Protein AF-A0A1T0CED3-F1 (afdb_monomer)

Foldseek 3Di:
DDDDPPPDDDPPPDDVVPPPPPPQAQFEEEAELCQLPPVVVVCCVPCPRSHDYQAYEHADPVSQVNNCVVPVDRHHHDPVPDDPVNRDDGDYYHHPWDCQCCDPPHPVVNPVDPPPGPPPD

Sequence (121 aa):
MNQIQLNFFNQTDINPSTINHSSYHKLKAIDLFAGVGGIRLGFEQVFKDKIEFVFASELDKFAGQTYHANHGEQPHGDITQIDAKDIPTHDIILAGFPCQAFSVAGLRKGFEDTIKMAQKF

Solvent-accessible surface area (backbone atoms only — not comparable to full-atom values): 7667 Å² total; per-residue (Å²): 140,85,82,81,79,82,86,75,80,77,93,82,80,77,60,81,92,68,66,71,78,71,77,75,76,58,42,30,28,32,32,37,50,32,46,60,35,67,68,57,52,55,48,46,72,73,46,44,90,44,48,42,80,75,46,46,22,22,68,52,67,68,33,26,52,46,20,22,74,75,69,76,45,78,46,40,50,61,65,92,78,54,59,76,85,76,54,70,89,60,81,43,79,46,69,60,63,85,55,56,33,70,32,90,93,40,88,54,47,44,90,77,38,84,66,90,64,79,86,82,118

pLDDT: mean 78.79, std 22.04, range [28.53, 98.25]

Organism: NCBI:txid90241

InterPro domains:
  IPR001525 C-5 cytosine methyltransferase [PF00145] (28-114)
  IPR001525 C-5 cytosine methyltransferase [PS51679] (27-121)
  IPR001525 C-5 cytosine methyltransferase [TIGR00675] (30-114)
  IPR018117 DNA methylase, C-5 cytosine-specific, active site [PS00094] (91-103)
  IPR029063 S-adenosyl-L-methionine-dependent methyltransferase superfamily [G3DSA:3.40.50.150] (17-119)
  IPR029063 S-adenosyl-L-methionine-dependent methyltransferase superfamily [SSF53335] (26-115)
  IPR050750 Cytosine-specific C5-methyltransferase [PTHR46098] (25-114)

Radius of gyration: 20.72 Å; Cα contacts (8 Å, |Δi|>4): 156; chains: 1; bounding box: 52×44×53 Å

Secondary structure (DSSP, 8-state):
----------TTS--GGG-----PPPEEEEEET-TTSHHHHHHHHHHGGGEEEEEEE---HHHHHHHHHHHS---BS-GGGS-GGGSPP-SEEEE----TTT-TTS---GGGS-S---TT-

Nearest PDB structures (foldseek):
  2uyh-assembly1_A  TM=9.610E-01  e=1.692E-09  Haemophilus haemolyticus
  2uz4-assembly1_A  TM=9.617E-01  e=2.219E-09  Haemophilus parahaemolyticus
  2zcj-assembly1_A  TM=9.600E-01  e=3.567E-09  Haemophilus parahaemolyticus
  2i9k-assembly1_A  TM=9.608E-01  e=7.029E-09  Haemophilus haemolyticus
  10mh-assembly1_A  TM=9.319E-01  e=2.910E-09  Haemophilus haemolyticus

Mean predicted aligned error: 12.12 Å

Structure (mmCIF, N/CA/C/O backbone):
data_AF-A0A1T0CED3-F1
#
_entry.id   AF-A0A1T0CED3-F1
#
loop_
_atom_site.group_PDB
_atom_site.id
_atom_site.type_symbol
_atom_site.label_atom_id
_atom_site.label_alt_id
_atom_site.label_comp_id
_atom_site.label_asym_id
_atom_site.label_entity_id
_atom_site.label_seq_id
_atom_site.pdbx_PDB_ins_code
_atom_site.Cartn_x
_atom_site.Cartn_y
_atom_site.Cartn_z
_atom_site.occupancy
_atom_site.B_iso_or_equiv
_atom_site.auth_seq_id
_atom_site.auth_comp_id
_atom_site.auth_asym_id
_atom_site.auth_atom_id
_atom_site.pdbx_PDB_model_num
ATOM 1 N N . MET A 1 1 ? -39.322 27.450 -11.137 1.00 35.56 1 MET A N 1
ATOM 2 C CA . MET A 1 1 ? -38.306 27.522 -10.067 1.00 35.56 1 MET A CA 1
ATOM 3 C C . MET A 1 1 ? -38.916 26.875 -8.837 1.00 35.56 1 MET A C 1
ATOM 5 O O . MET A 1 1 ? -39.693 27.525 -8.159 1.00 35.56 1 MET A O 1
ATOM 9 N N . ASN A 1 2 ? -38.647 25.589 -8.608 1.00 28.53 2 ASN A N 1
ATOM 10 C CA . ASN A 1 2 ? -39.111 24.882 -7.413 1.00 28.53 2 ASN A CA 1
ATOM 11 C C . ASN A 1 2 ? -37.886 24.609 -6.542 1.00 28.53 2 ASN A C 1
ATOM 13 O O . ASN A 1 2 ? -37.036 23.812 -6.929 1.00 28.53 2 ASN A O 1
ATOM 17 N N . GLN A 1 3 ? -37.785 25.282 -5.398 1.00 33.47 3 GLN A N 1
ATOM 18 C CA . GLN A 1 3 ? -36.900 24.848 -4.322 1.00 33.47 3 GLN A CA 1
ATOM 19 C C . GLN A 1 3 ? -37.733 24.005 -3.362 1.00 33.47 3 GLN A C 1
ATOM 21 O O . GLN A 1 3 ? -38.592 24.517 -2.650 1.00 33.47 3 GLN A O 1
ATOM 26 N N . ILE A 1 4 ? -37.504 22.695 -3.388 1.00 37.31 4 ILE A N 1
ATOM 27 C CA . ILE A 1 4 ? -37.976 21.781 -2.353 1.00 37.31 4 ILE A CA 1
ATOM 28 C C . ILE A 1 4 ? -36.986 21.934 -1.194 1.00 37.31 4 ILE A C 1
ATOM 30 O O . ILE A 1 4 ? -35.848 21.479 -1.287 1.00 37.31 4 ILE A O 1
ATOM 34 N N . GLN A 1 5 ? -37.393 22.627 -0.130 1.00 39.03 5 GLN A N 1
ATOM 35 C CA . GLN A 1 5 ? -36.669 22.618 1.140 1.00 39.03 5 GLN A CA 1
ATOM 36 C C . GLN A 1 5 ? -36.839 21.238 1.788 1.00 39.03 5 GLN A C 1
ATOM 38 O O . GLN A 1 5 ? -37.922 20.872 2.244 1.00 39.03 5 GLN A O 1
ATOM 43 N N . LEU A 1 6 ? -35.751 20.470 1.809 1.00 36.75 6 LEU A N 1
ATOM 44 C CA . LEU A 1 6 ? -35.584 19.266 2.618 1.00 36.75 6 LEU A CA 1
ATOM 45 C C . LEU A 1 6 ? -35.495 19.667 4.098 1.00 36.75 6 LEU A C 1
ATOM 47 O O . LEU A 1 6 ?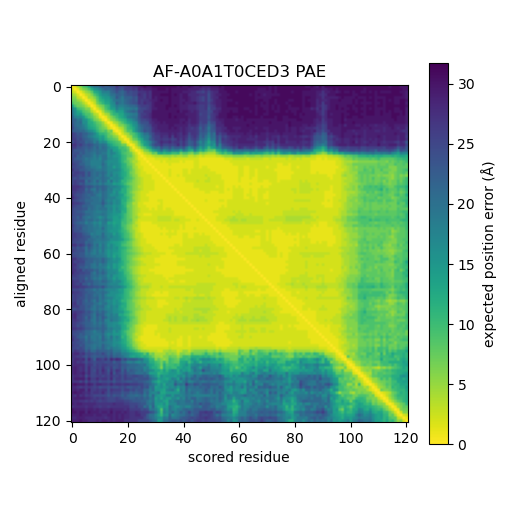 -34.410 19.832 4.644 1.00 36.75 6 LEU A O 1
ATOM 51 N N . ASN A 1 7 ? -36.647 19.815 4.750 1.00 43.81 7 ASN A N 1
ATOM 52 C CA . ASN A 1 7 ? -36.733 19.815 6.208 1.00 43.81 7 ASN A CA 1
ATOM 53 C C . ASN A 1 7 ? -36.681 18.365 6.700 1.00 43.81 7 ASN A C 1
ATOM 55 O O . ASN A 1 7 ? -37.712 17.758 6.982 1.00 43.81 7 ASN A O 1
ATOM 59 N N . PHE A 1 8 ? -35.480 17.803 6.794 1.00 41.25 8 PHE A N 1
ATOM 60 C CA . PHE A 1 8 ? -35.231 16.630 7.625 1.00 41.25 8 PHE A CA 1
ATOM 61 C C . PHE A 1 8 ? -34.216 17.036 8.696 1.00 41.25 8 PHE A C 1
ATOM 63 O O . PHE A 1 8 ? -33.078 17.356 8.373 1.00 41.25 8 PHE A O 1
ATOM 70 N N . PHE A 1 9 ? -34.672 17.001 9.953 1.00 37.78 9 PHE A N 1
ATOM 71 C CA . PHE A 1 9 ? -33.959 17.254 11.216 1.00 37.78 9 PHE A CA 1
ATOM 72 C C . PHE A 1 9 ? -33.896 18.713 11.707 1.00 37.78 9 PHE A C 1
ATOM 74 O O . PHE A 1 9 ? -32.910 19.421 11.532 1.00 37.78 9 PHE A O 1
ATOM 81 N N . ASN A 1 10 ? -34.934 19.123 12.447 1.00 36.53 10 ASN A N 1
ATOM 82 C CA . ASN A 1 10 ? -34.809 20.194 13.438 1.00 36.53 10 ASN A CA 1
ATOM 83 C C . ASN A 1 10 ? -33.970 19.695 14.626 1.00 36.53 10 ASN A C 1
ATOM 85 O O . ASN A 1 10 ? -34.203 18.614 15.164 1.00 36.53 10 ASN A O 1
ATOM 89 N N . GLN A 1 11 ? -32.999 20.502 15.045 1.00 50.28 11 GLN A N 1
ATOM 90 C CA . GLN A 1 11 ? -31.964 20.165 16.027 1.00 50.28 11 GLN A CA 1
ATOM 91 C C . GLN A 1 11 ? -32.420 20.243 17.502 1.00 50.28 11 GLN A C 1
ATOM 93 O O . GLN A 1 11 ? -31.600 20.444 18.393 1.00 50.28 11 GLN A O 1
ATOM 98 N N . THR A 1 12 ? -33.715 20.093 17.793 1.00 46.16 12 THR A N 1
ATOM 99 C CA . THR A 1 12 ? -34.260 20.322 19.148 1.00 46.16 12 THR A CA 1
ATOM 100 C C . THR A 1 12 ? -34.871 19.101 19.836 1.00 46.16 12 THR A C 1
ATOM 102 O O . THR A 1 12 ? -35.190 19.209 21.013 1.00 46.16 12 THR A O 1
ATOM 105 N N . ASP A 1 13 ? -34.942 17.933 19.186 1.00 43.28 13 ASP A N 1
ATOM 106 C CA . ASP A 1 13 ? -35.531 16.718 19.794 1.00 43.28 13 ASP A CA 1
ATOM 107 C C . ASP A 1 13 ? -34.504 15.628 20.163 1.00 43.28 13 ASP A C 1
ATOM 109 O O . ASP A 1 13 ? -34.864 14.522 20.564 1.00 43.28 13 ASP A O 1
ATOM 113 N N . ILE A 1 14 ? -33.205 15.918 20.063 1.00 54.94 14 ILE A N 1
ATOM 114 C CA . ILE A 1 14 ? -32.142 14.967 20.414 1.00 54.94 14 ILE A CA 1
ATOM 115 C C . ILE A 1 14 ? -31.679 15.170 21.859 1.00 54.94 14 ILE A C 1
ATOM 117 O O . ILE A 1 14 ? -30.852 16.028 22.157 1.00 54.94 14 ILE A O 1
ATOM 121 N N . ASN A 1 15 ? -32.195 14.343 22.770 1.00 51.66 15 ASN A N 1
ATOM 122 C CA . ASN A 1 15 ? -31.666 14.225 24.126 1.00 51.66 15 ASN A CA 1
ATOM 123 C C . ASN A 1 15 ? -30.287 13.518 24.079 1.00 51.66 15 ASN A C 1
ATOM 125 O O . ASN A 1 15 ? -30.236 12.333 23.720 1.00 51.66 15 ASN A O 1
ATOM 129 N N . PRO A 1 16 ? -29.175 14.180 24.471 1.00 55.97 16 PRO A N 1
ATOM 130 C CA . PRO A 1 16 ? -27.818 13.625 24.366 1.00 55.97 16 PRO A CA 1
ATOM 131 C C . PRO A 1 16 ? -27.617 12.310 25.131 1.00 55.97 16 PRO A C 1
ATOM 133 O O . PRO A 1 16 ? -26.720 11.540 24.808 1.00 55.97 16 PRO A O 1
ATOM 136 N N . SER A 1 17 ? -28.463 12.036 26.128 1.00 53.75 17 SER A N 1
ATOM 137 C CA . SER A 1 17 ? -28.403 10.823 26.956 1.00 53.75 17 SER A CA 1
ATOM 138 C C . SER A 1 17 ? -28.973 9.561 26.289 1.00 53.75 17 SER A C 1
ATOM 140 O O . SER A 1 17 ? -28.858 8.475 26.848 1.00 53.75 17 SER A O 1
ATOM 142 N N . THR A 1 18 ? -29.561 9.684 25.092 1.00 52.41 18 THR A N 1
ATOM 143 C CA . THR A 1 18 ? -30.187 8.570 24.345 1.00 52.41 18 THR A CA 1
ATOM 144 C C . THR A 1 18 ? -29.540 8.288 22.992 1.00 52.41 18 THR A C 1
ATOM 146 O O . THR A 1 18 ? -30.029 7.444 22.239 1.00 52.41 18 THR A O 1
ATOM 149 N N . ILE A 1 19 ? -28.415 8.944 22.681 1.00 57.12 19 ILE A N 1
ATOM 150 C CA . ILE A 1 19 ? -27.593 8.543 21.540 1.00 57.12 19 ILE A CA 1
ATOM 151 C C . ILE A 1 19 ? -26.935 7.220 21.931 1.00 57.12 19 ILE A C 1
ATOM 153 O O . ILE A 1 19 ? -25.846 7.185 22.499 1.00 57.12 19 ILE A O 1
ATOM 157 N N . ASN A 1 20 ? -27.617 6.113 21.641 1.00 51.22 20 ASN A N 1
ATOM 158 C CA . ASN A 1 20 ? -26.948 4.836 21.480 1.00 51.22 20 ASN A CA 1
ATOM 159 C C . ASN A 1 20 ? -25.830 5.102 20.475 1.00 51.22 20 ASN A C 1
ATOM 161 O O . ASN A 1 20 ? -26.116 5.385 19.311 1.00 51.22 20 ASN A O 1
ATOM 165 N N . HIS A 1 21 ? -24.574 5.091 20.927 1.00 52.75 21 HIS A N 1
ATOM 166 C CA . HIS A 1 21 ? -23.426 5.021 20.039 1.00 52.75 21 HIS A CA 1
ATOM 167 C C . HIS A 1 21 ? -23.602 3.729 19.243 1.00 52.75 21 HIS A C 1
ATOM 169 O O . HIS A 1 21 ? -23.135 2.670 19.655 1.00 52.75 21 HIS A O 1
ATOM 175 N N . SER A 1 22 ? -24.335 3.786 18.127 1.00 56.00 22 SER A N 1
ATOM 176 C CA . SER A 1 22 ? -24.271 2.762 17.104 1.00 56.00 22 SER A CA 1
ATOM 177 C C . SER A 1 22 ? -22.790 2.667 16.787 1.00 56.00 22 SER A C 1
ATOM 179 O O . SER A 1 22 ? -22.206 3.637 16.296 1.00 56.00 22 SER A O 1
ATOM 181 N N . SER A 1 23 ? -22.167 1.572 17.203 1.00 63.72 23 SER A N 1
ATOM 182 C CA . SER A 1 23 ? -20.755 1.295 17.002 1.00 63.72 23 SER A CA 1
ATOM 183 C C . SER A 1 23 ? -20.493 1.361 15.506 1.00 63.72 23 SER A C 1
ATOM 185 O O . SER A 1 23 ? -20.783 0.407 14.786 1.00 63.72 23 SER A O 1
ATOM 187 N N . TYR A 1 24 ? -20.043 2.520 15.029 1.00 66.06 24 TYR A N 1
ATOM 188 C CA . TYR A 1 24 ? -19.672 2.702 13.637 1.00 66.06 24 TYR A CA 1
ATOM 189 C C . TYR A 1 24 ? -18.592 1.664 13.347 1.00 66.06 24 TYR A C 1
ATOM 191 O O . TYR A 1 24 ? -17.569 1.633 14.035 1.00 66.06 24 TYR A O 1
ATOM 199 N N . HIS A 1 25 ? -18.849 0.768 12.394 1.00 82.75 25 HIS A N 1
ATOM 200 C CA . HIS A 1 25 ? -17.840 -0.201 11.994 1.00 82.75 25 HIS A CA 1
ATOM 201 C C . HIS A 1 25 ? -16.689 0.562 11.337 1.00 82.75 25 HIS A C 1
ATOM 203 O O . HIS A 1 25 ? -16.919 1.445 10.508 1.00 82.75 25 HIS A O 1
ATOM 209 N N . LYS A 1 26 ? -15.458 0.253 11.748 1.00 94.25 26 LYS A N 1
ATOM 210 C CA . LYS A 1 26 ? -14.253 0.788 11.117 1.00 94.25 26 LYS A CA 1
ATOM 211 C C . LYS A 1 26 ? -14.223 0.285 9.670 1.00 94.25 26 LYS A C 1
ATOM 213 O O . LYS A 1 26 ? -14.401 -0.909 9.451 1.00 94.25 26 LYS A O 1
ATOM 218 N N . LEU A 1 27 ? -14.033 1.182 8.705 1.00 97.25 27 LEU A N 1
ATOM 219 C CA . LEU A 1 27 ? -13.940 0.809 7.292 1.00 97.25 27 LEU A CA 1
ATOM 220 C C . LEU A 1 27 ? -12.699 -0.051 7.078 1.00 97.25 27 LEU A C 1
ATOM 222 O O . LEU A 1 27 ? -11.620 0.307 7.550 1.00 97.25 27 LEU A O 1
ATOM 226 N N . LYS A 1 28 ? -12.831 -1.146 6.341 1.00 98.19 28 LYS A N 1
ATOM 227 C CA . LYS A 1 28 ? -11.702 -1.997 5.966 1.00 98.19 28 LYS A CA 1
ATOM 228 C C . LYS A 1 28 ? -11.239 -1.653 4.563 1.00 98.19 28 LYS A C 1
ATOM 230 O O . LYS A 1 28 ? -12.036 -1.634 3.627 1.00 98.19 28 LYS A O 1
ATOM 235 N N . ALA A 1 29 ? -9.950 -1.405 4.407 1.00 98.19 29 ALA A N 1
ATOM 236 C CA . A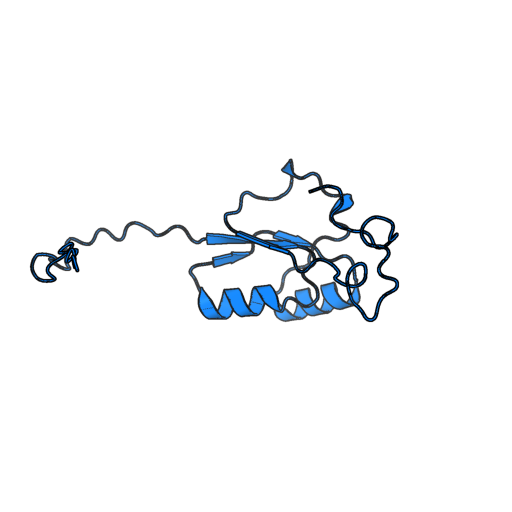LA A 1 29 ? -9.335 -1.079 3.134 1.00 98.19 29 ALA A CA 1
ATOM 237 C C . ALA A 1 29 ? -8.228 -2.067 2.775 1.00 98.19 29 ALA A C 1
ATOM 239 O O . ALA A 1 29 ? -7.533 -2.596 3.647 1.00 98.19 29 ALA A O 1
ATOM 240 N N . ILE A 1 30 ? -8.055 -2.275 1.473 1.00 98.25 30 ILE A N 1
ATOM 241 C CA . ILE A 1 30 ? -6.892 -2.956 0.908 1.00 98.25 30 ILE A CA 1
ATOM 242 C C . ILE A 1 30 ? -6.093 -1.994 0.033 1.00 98.25 30 ILE A C 1
ATOM 244 O O . ILE A 1 30 ? -6.662 -1.095 -0.587 1.00 98.25 30 ILE A O 1
ATOM 248 N N . ASP A 1 31 ? -4.781 -2.198 -0.020 1.00 97.38 31 ASP A N 1
ATOM 249 C CA . ASP A 1 31 ? -3.836 -1.344 -0.740 1.00 97.38 31 ASP A CA 1
ATOM 250 C C . ASP A 1 31 ? -3.078 -2.153 -1.801 1.00 97.38 31 ASP A C 1
ATOM 252 O O . ASP A 1 31 ? -2.107 -2.854 -1.514 1.00 97.38 31 ASP A O 1
ATOM 256 N N . LEU A 1 32 ? -3.580 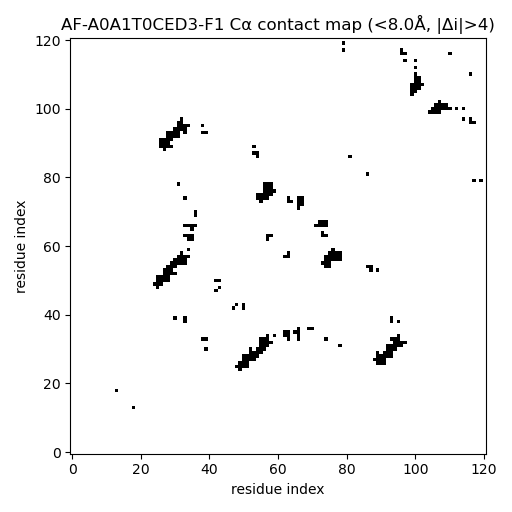-2.133 -3.035 1.00 96.25 32 LEU A N 1
ATOM 257 C CA . LEU A 1 32 ? -3.013 -2.856 -4.171 1.00 96.25 32 LEU A CA 1
ATOM 258 C C . LEU A 1 32 ? -2.094 -1.938 -4.977 1.00 96.25 32 LEU A C 1
ATOM 260 O O . LEU A 1 32 ? -2.450 -0.792 -5.263 1.00 96.25 32 LEU A O 1
ATOM 264 N N . PHE A 1 33 ? -0.947 -2.468 -5.415 1.00 95.12 33 PHE A N 1
ATOM 265 C CA . PHE A 1 33 ? 0.111 -1.659 -6.037 1.00 95.12 33 PHE A CA 1
ATOM 266 C C . PHE A 1 33 ? 0.534 -0.526 -5.092 1.00 95.12 33 PHE A C 1
ATOM 268 O O . PHE A 1 33 ? 0.580 0.648 -5.467 1.00 95.12 33 PHE A O 1
ATOM 275 N N . ALA A 1 34 ? 0.746 -0.896 -3.827 1.00 95.88 34 ALA A N 1
ATOM 276 C CA . ALA A 1 34 ? 0.833 0.023 -2.700 1.00 95.88 34 ALA A CA 1
ATOM 277 C C . ALA A 1 34 ? 2.008 1.013 -2.808 1.00 95.88 34 ALA A C 1
ATOM 279 O O . ALA A 1 34 ? 2.004 2.091 -2.197 1.00 95.88 34 ALA A O 1
ATOM 280 N N . GLY A 1 35 ? 3.036 0.664 -3.585 1.00 95.31 35 GLY A N 1
ATOM 281 C CA . GLY A 1 35 ? 4.275 1.410 -3.690 1.00 95.31 35 GLY A CA 1
ATOM 282 C C . GLY A 1 35 ? 4.880 1.630 -2.307 1.00 95.31 35 GLY A C 1
ATOM 283 O O . GLY A 1 35 ? 5.047 0.706 -1.518 1.00 95.31 35 GLY A O 1
ATOM 284 N N . VAL A 1 36 ? 5.186 2.889 -1.999 1.00 96.56 36 VAL A N 1
ATOM 285 C CA . VAL A 1 36 ? 5.704 3.305 -0.684 1.00 96.56 36 VAL A CA 1
ATOM 286 C C . VAL A 1 36 ? 4.602 3.663 0.329 1.00 96.56 36 VAL A C 1
ATOM 288 O O . VAL A 1 36 ? 4.928 4.132 1.417 1.00 96.56 36 VAL A O 1
ATOM 291 N N . GLY A 1 37 ? 3.319 3.485 -0.022 1.00 96.75 37 GLY A N 1
ATOM 292 C CA . GLY A 1 37 ? 2.169 3.719 0.868 1.00 96.75 37 GLY A CA 1
ATOM 293 C C . GLY A 1 37 ? 1.547 5.117 0.801 1.00 96.75 37 GLY A C 1
ATOM 294 O O . GLY A 1 37 ? 0.840 5.537 1.713 1.00 96.75 37 GLY A O 1
ATOM 295 N N . GLY A 1 38 ? 1.776 5.868 -0.281 1.00 96.62 38 GLY A N 1
ATOM 296 C CA . GLY A 1 38 ? 1.311 7.258 -0.391 1.00 96.62 38 GLY A CA 1
ATOM 297 C C . GLY A 1 38 ? -0.215 7.430 -0.347 1.00 96.62 38 GLY A C 1
ATOM 298 O O . GLY A 1 38 ? -0.708 8.345 0.313 1.00 96.62 38 GLY A O 1
ATOM 299 N N . ILE A 1 39 ? -0.974 6.551 -1.017 1.00 96.50 39 ILE A N 1
ATOM 300 C CA . ILE A 1 39 ? -2.448 6.621 -1.016 1.00 96.50 39 ILE A CA 1
ATOM 301 C C . ILE A 1 39 ? -2.982 6.245 0.371 1.00 96.50 39 ILE A C 1
ATOM 303 O O . ILE A 1 39 ? -3.796 6.985 0.930 1.00 96.50 39 ILE A O 1
ATOM 307 N N . ARG A 1 40 ? -2.465 5.155 0.958 1.00 97.38 40 ARG A N 1
ATOM 308 C CA . ARG A 1 40 ? -2.760 4.745 2.337 1.00 97.38 40 ARG A CA 1
ATOM 309 C C . ARG A 1 40 ? -2.551 5.883 3.326 1.00 97.38 40 ARG A C 1
ATOM 311 O O . ARG A 1 40 ? -3.476 6.193 4.069 1.00 97.38 40 ARG A O 1
ATOM 318 N N . LEU A 1 41 ? -1.397 6.548 3.292 1.00 97.25 41 LEU A N 1
ATOM 319 C CA . LEU A 1 41 ? -1.090 7.658 4.197 1.00 97.25 41 LEU A CA 1
ATOM 320 C C . LEU A 1 41 ? -2.147 8.774 4.124 1.00 97.25 41 LEU A C 1
ATOM 322 O O . LEU A 1 41 ? -2.570 9.295 5.155 1.00 97.25 41 LEU A O 1
ATOM 326 N N . GLY A 1 42 ? -2.615 9.121 2.921 1.00 97.38 42 GLY A N 1
ATOM 327 C CA . GLY A 1 42 ? -3.698 10.095 2.754 1.00 97.38 42 GLY A CA 1
ATOM 328 C C . GLY A 1 42 ? -5.007 9.640 3.411 1.00 97.38 42 GLY A C 1
ATOM 329 O O . GLY A 1 42 ? -5.669 10.422 4.096 1.00 97.38 42 GLY A O 1
ATOM 330 N N . PHE A 1 43 ? -5.358 8.362 3.263 1.00 97.56 43 PHE A N 1
ATOM 331 C CA . PHE A 1 43 ? -6.538 7.779 3.903 1.00 97.56 43 PHE A CA 1
ATOM 332 C C . PHE A 1 43 ? -6.400 7.714 5.430 1.00 97.56 43 PHE A C 1
ATOM 334 O O . PHE A 1 43 ? -7.327 8.109 6.135 1.00 97.56 43 PHE A O 1
ATOM 341 N N . GLU A 1 44 ? -5.250 7.298 5.957 1.00 96.44 44 GLU A N 1
ATOM 342 C CA . GLU A 1 44 ? -4.975 7.293 7.400 1.00 96.44 44 GLU A CA 1
ATOM 343 C C . GLU A 1 44 ? -5.095 8.705 8.000 1.00 96.44 44 GLU A C 1
ATOM 345 O O . GLU A 1 44 ? -5.674 8.873 9.072 1.00 96.44 44 GLU A O 1
ATOM 350 N N . GLN A 1 45 ? -4.638 9.747 7.294 1.00 97.38 45 GLN A N 1
ATOM 351 C CA . GLN A 1 45 ? -4.760 11.138 7.752 1.00 97.38 45 GLN A CA 1
ATOM 352 C C . GLN A 1 45 ? -6.213 11.639 7.805 1.00 97.38 45 GLN A C 1
ATOM 354 O O . GLN A 1 45 ? -6.582 12.366 8.734 1.00 97.38 45 GLN A O 1
ATOM 359 N N . VAL A 1 46 ? -7.036 11.263 6.821 1.00 97.50 46 VAL A N 1
ATOM 360 C CA . VAL A 1 46 ? -8.436 11.712 6.714 1.00 97.50 46 VAL A CA 1
ATOM 361 C C . VAL A 1 46 ? -9.353 10.917 7.642 1.00 97.50 46 VAL A C 1
ATOM 363 O O . VAL A 1 46 ? -10.137 11.503 8.392 1.00 97.50 46 VAL A O 1
ATOM 366 N N . PHE A 1 47 ? -9.263 9.589 7.599 1.00 95.88 47 PHE A N 1
ATOM 367 C CA . PHE A 1 47 ? -10.168 8.699 8.323 1.00 95.88 47 PHE A CA 1
ATOM 368 C C . PHE A 1 47 ? -9.688 8.390 9.740 1.00 95.88 47 PHE A C 1
ATOM 370 O O . PHE A 1 47 ? -10.523 8.080 10.589 1.00 95.88 47 PHE A O 1
ATOM 377 N N . LYS A 1 48 ? -8.388 8.526 10.028 1.00 95.44 48 LYS A N 1
ATOM 378 C CA . LY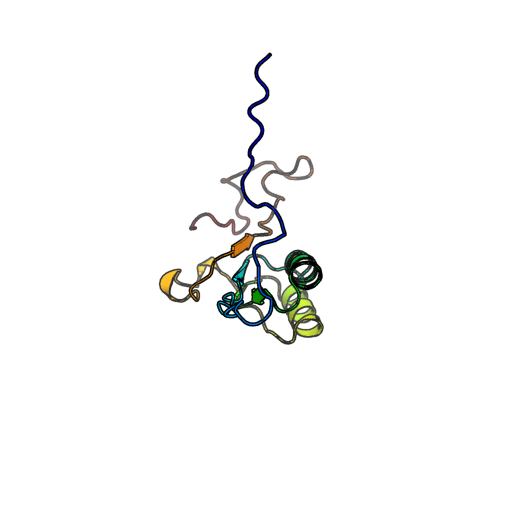S A 1 48 ? -7.798 8.265 11.347 1.00 95.44 48 LYS A CA 1
ATOM 379 C C . LYS A 1 48 ? -8.203 6.881 11.870 1.00 95.44 48 LYS A C 1
ATOM 381 O O . LYS A 1 48 ? -8.023 5.876 11.194 1.00 95.44 48 LYS A O 1
ATOM 386 N N . ASP A 1 49 ? -8.808 6.826 13.049 1.00 94.8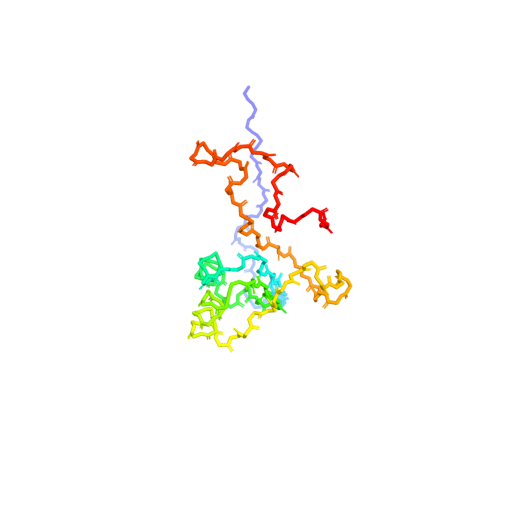8 49 ASP A N 1
ATOM 387 C CA . ASP A 1 49 ? -9.305 5.623 13.711 1.00 94.88 49 ASP A CA 1
ATOM 388 C C . ASP A 1 49 ? -10.585 5.042 13.085 1.00 94.88 49 ASP A C 1
ATOM 390 O O . ASP A 1 49 ? -11.126 4.066 13.599 1.00 94.88 49 ASP A O 1
ATOM 394 N N . LYS A 1 50 ? -11.073 5.603 11.974 1.00 96.38 50 LYS A N 1
ATOM 395 C CA . LYS A 1 50 ? -12.251 5.107 11.245 1.00 96.38 50 LYS A CA 1
ATOM 396 C C . LYS A 1 50 ? -11.909 4.202 10.064 1.00 96.38 50 LYS A C 1
ATOM 398 O O . LYS A 1 50 ? -12.836 3.714 9.421 1.00 96.38 50 LYS A O 1
ATOM 403 N N . ILE A 1 51 ? -10.624 3.957 9.794 1.00 97.12 51 ILE A N 1
ATOM 404 C CA . ILE A 1 51 ? -10.166 3.029 8.754 1.00 97.12 51 ILE A CA 1
ATOM 405 C C . ILE A 1 51 ? -9.145 2.022 9.297 1.00 97.12 51 ILE A C 1
ATOM 407 O O . ILE A 1 51 ? -8.370 2.325 10.205 1.00 97.12 51 ILE A O 1
ATOM 411 N N . GLU A 1 52 ? -9.179 0.809 8.759 1.00 97.19 52 GLU A N 1
ATOM 412 C CA . GLU A 1 52 ? -8.241 -0.286 8.995 1.00 97.19 52 GLU A CA 1
ATOM 413 C C . GLU A 1 52 ? -7.704 -0.773 7.654 1.00 97.19 52 GLU A C 1
ATOM 415 O O . GLU A 1 52 ? -8.488 -1.069 6.753 1.00 97.19 52 GLU A O 1
ATOM 420 N N . PHE A 1 53 ? -6.388 -0.903 7.527 1.00 97.69 53 PHE A N 1
ATOM 421 C CA . PHE A 1 53 ? -5.780 -1.561 6.377 1.00 97.69 53 PHE A CA 1
ATOM 422 C C . PHE A 1 53 ? -5.604 -3.041 6.699 1.00 97.69 53 PHE A C 1
ATOM 424 O O . PHE A 1 53 ? -4.878 -3.395 7.622 1.00 97.69 53 PHE A O 1
ATOM 431 N N . VAL A 1 54 ? -6.319 -3.897 5.970 1.00 97.81 54 VAL A N 1
ATOM 432 C CA . VAL A 1 54 ? -6.367 -5.347 6.239 1.00 97.81 54 VAL A CA 1
ATOM 433 C C . VAL A 1 54 ? -5.538 -6.163 5.252 1.00 97.81 54 VAL A C 1
ATOM 435 O O . VAL A 1 54 ? -5.350 -7.362 5.443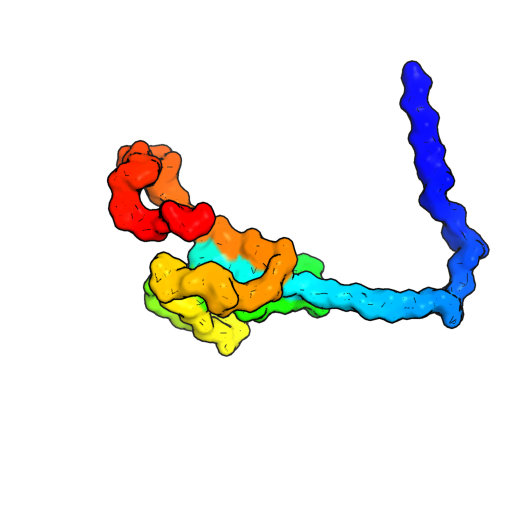 1.00 97.81 54 VAL A O 1
ATOM 438 N N . PHE A 1 55 ? -5.051 -5.530 4.184 1.00 98.19 55 PHE A N 1
ATOM 439 C CA . PHE A 1 55 ? -4.221 -6.161 3.168 1.00 98.19 55 PHE A CA 1
ATOM 440 C C . PHE A 1 55 ? -3.450 -5.105 2.376 1.00 98.19 55 PHE A C 1
ATOM 442 O O . PHE A 1 55 ? -4.002 -4.065 2.021 1.00 98.19 55 PHE A O 1
ATOM 449 N N . ALA A 1 56 ? -2.203 -5.407 2.029 1.00 97.75 56 ALA A N 1
ATOM 450 C CA . ALA A 1 56 ? -1.417 -4.627 1.082 1.00 97.75 56 ALA A CA 1
ATOM 451 C C . ALA A 1 56 ? -0.654 -5.556 0.132 1.00 97.75 56 ALA A C 1
ATOM 453 O O . ALA A 1 56 ? -0.262 -6.655 0.536 1.00 97.75 56 ALA A O 1
ATOM 454 N N . SER A 1 57 ? -0.423 -5.121 -1.107 1.00 97.31 57 SER A N 1
ATOM 455 C CA . SER A 1 57 ? 0.415 -5.828 -2.076 1.00 97.31 57 SER A CA 1
ATOM 456 C C . SER A 1 57 ? 1.276 -4.870 -2.897 1.00 97.31 57 SER A C 1
ATOM 458 O O . SER A 1 57 ? 0.786 -3.880 -3.441 1.00 97.31 57 SER A O 1
ATOM 460 N N . GLU A 1 58 ? 2.564 -5.193 -2.988 1.00 96.38 58 GLU A N 1
ATOM 461 C CA . GLU A 1 58 ? 3.586 -4.468 -3.728 1.00 96.38 58 GLU A CA 1
ATOM 462 C C . GLU A 1 58 ? 4.642 -5.443 -4.276 1.00 96.38 58 GLU A C 1
ATOM 464 O O . GLU A 1 58 ? 5.201 -6.266 -3.549 1.00 96.38 58 GLU A O 1
ATOM 469 N N . LEU A 1 59 ? 4.921 -5.345 -5.577 1.00 94.50 59 LEU A N 1
ATOM 470 C CA . LEU A 1 59 ? 5.856 -6.225 -6.278 1.00 94.50 59 LEU A CA 1
ATOM 471 C C . LEU A 1 59 ? 7.313 -5.762 -6.126 1.00 94.50 59 LEU A C 1
ATOM 473 O O . LEU A 1 59 ? 8.221 -6.597 -6.069 1.00 94.50 59 LEU A O 1
ATOM 477 N N . ASP A 1 60 ? 7.551 -4.450 -6.095 1.00 94.38 60 ASP A N 1
ATOM 478 C CA . ASP A 1 60 ? 8.884 -3.880 -5.967 1.00 94.38 60 ASP A CA 1
ATOM 479 C C . ASP A 1 60 ? 9.407 -4.004 -4.533 1.00 94.38 60 ASP A C 1
ATOM 481 O O . ASP A 1 60 ? 8.837 -3.511 -3.558 1.00 94.38 60 ASP A O 1
ATOM 485 N N . LYS A 1 61 ? 10.563 -4.655 -4.406 1.00 95.81 61 LYS A N 1
ATOM 486 C CA . LYS A 1 61 ? 11.184 -4.940 -3.112 1.00 95.81 61 LYS A CA 1
ATOM 487 C C . LYS A 1 61 ? 11.537 -3.668 -2.336 1.00 95.81 61 LYS A C 1
ATOM 489 O O . LYS A 1 61 ? 11.411 -3.663 -1.114 1.00 95.81 61 LYS A O 1
ATOM 494 N N . PHE A 1 62 ? 12.019 -2.620 -3.003 1.00 97.19 62 PHE A N 1
ATOM 495 C CA . PHE A 1 62 ? 12.476 -1.400 -2.331 1.00 97.19 62 PHE A CA 1
ATOM 496 C C . PHE A 1 62 ? 11.296 -0.531 -1.886 1.00 97.19 62 PHE A C 1
ATOM 498 O O . PHE A 1 62 ? 11.310 0.030 -0.785 1.00 97.19 62 PHE A O 1
ATOM 505 N N . ALA A 1 63 ? 10.243 -0.484 -2.701 1.00 96.50 63 ALA A N 1
ATOM 506 C CA . ALA A 1 63 ? 8.968 0.107 -2.340 1.00 96.50 63 ALA A CA 1
ATOM 507 C C . ALA A 1 63 ? 8.368 -0.615 -1.128 1.00 96.50 63 ALA A C 1
ATOM 509 O O . ALA A 1 63 ? 8.080 0.035 -0.125 1.00 96.50 63 ALA A O 1
ATOM 510 N N . GLY A 1 64 ? 8.324 -1.952 -1.149 1.00 97.44 64 GLY A N 1
ATOM 511 C CA . GLY A 1 64 ? 7.841 -2.757 -0.026 1.00 97.44 64 GLY A CA 1
ATOM 512 C C . GLY A 1 64 ? 8.657 -2.591 1.264 1.00 97.44 64 GLY A C 1
ATOM 513 O O . GLY A 1 64 ? 8.084 -2.541 2.348 1.00 97.44 64 GLY A O 1
ATOM 514 N N . GLN A 1 65 ? 9.983 -2.440 1.173 1.00 98.00 65 GLN A N 1
ATOM 515 C CA . GLN A 1 65 ? 10.828 -2.108 2.333 1.00 98.00 65 GLN A CA 1
ATOM 516 C C . GLN A 1 65 ? 10.476 -0.742 2.928 1.00 98.00 65 GLN A C 1
ATOM 518 O O . GLN A 1 65 ? 10.399 -0.597 4.147 1.00 98.00 65 GLN A O 1
ATOM 523 N N . THR A 1 66 ? 10.248 0.252 2.071 1.00 98.12 66 THR A N 1
ATOM 524 C CA . THR A 1 66 ? 9.844 1.596 2.503 1.00 98.12 66 THR A CA 1
ATOM 525 C C . THR A 1 66 ? 8.444 1.574 3.116 1.00 98.12 66 THR A C 1
ATOM 527 O O . THR A 1 66 ? 8.222 2.174 4.164 1.00 98.12 66 THR A O 1
ATOM 530 N N . TYR A 1 67 ? 7.519 0.826 2.509 1.00 98.25 67 TYR A N 1
ATOM 531 C CA . TYR A 1 67 ? 6.175 0.602 3.033 1.00 98.25 67 TYR A CA 1
ATOM 532 C C . TYR A 1 67 ? 6.225 0.019 4.447 1.00 98.25 67 TYR A C 1
ATOM 534 O O . TYR A 1 67 ? 5.621 0.568 5.366 1.00 98.25 67 TYR A O 1
ATOM 542 N N . HIS A 1 68 ? 7.014 -1.041 4.643 1.00 98.06 68 HIS A N 1
ATOM 543 C CA . HIS A 1 68 ? 7.203 -1.660 5.950 1.00 98.06 68 HIS A CA 1
ATOM 544 C C . HIS A 1 68 ? 7.808 -0.696 6.973 1.00 98.06 68 HIS A C 1
ATOM 546 O O . HIS A 1 68 ? 7.329 -0.626 8.103 1.00 98.06 68 HIS A O 1
ATOM 552 N N . ALA A 1 69 ? 8.811 0.092 6.580 1.00 97.88 69 ALA A N 1
ATOM 553 C CA . ALA A 1 69 ? 9.417 1.085 7.463 1.00 97.88 69 ALA A CA 1
ATOM 554 C C . ALA A 1 69 ? 8.418 2.163 7.932 1.00 97.88 69 ALA A C 1
ATOM 556 O O . ALA A 1 69 ? 8.530 2.636 9.061 1.00 97.88 69 ALA A O 1
ATOM 557 N N . ASN A 1 70 ? 7.444 2.532 7.093 1.00 96.25 70 ASN A N 1
ATOM 558 C CA . ASN A 1 70 ? 6.465 3.579 7.399 1.00 96.25 70 ASN A CA 1
ATOM 559 C C . ASN A 1 70 ? 5.210 3.062 8.117 1.00 96.25 70 ASN A C 1
ATOM 561 O O . ASN A 1 70 ? 4.671 3.761 8.973 1.00 96.25 70 ASN A O 1
ATOM 565 N N . HIS A 1 71 ? 4.740 1.861 7.772 1.00 96.38 71 HIS A N 1
AT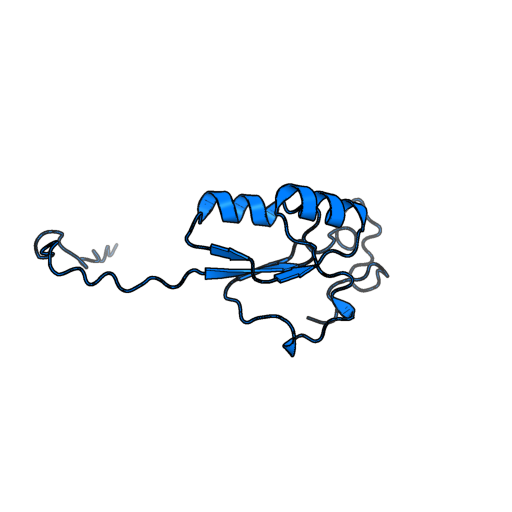OM 566 C CA . HIS A 1 71 ? 3.450 1.331 8.231 1.00 96.38 71 HIS A CA 1
ATOM 567 C C . HIS A 1 71 ? 3.576 0.114 9.160 1.00 96.38 71 HIS A C 1
ATOM 569 O O . HIS A 1 71 ? 2.577 -0.344 9.703 1.00 96.38 71 HIS A O 1
ATOM 575 N N . GLY A 1 72 ? 4.781 -0.432 9.358 1.00 96.44 72 GLY A N 1
ATOM 576 C CA . GLY A 1 72 ? 5.019 -1.614 10.197 1.00 96.44 72 GLY A CA 1
ATOM 577 C C . GLY A 1 72 ? 4.525 -2.936 9.594 1.00 96.44 72 GLY A C 1
ATOM 578 O O . GLY A 1 72 ? 4.673 -3.989 10.208 1.00 96.44 72 GLY A O 1
ATOM 579 N N . GLU A 1 73 ? 3.982 -2.907 8.377 1.00 94.69 73 GLU A N 1
ATOM 580 C CA . GLU A 1 73 ? 3.383 -4.049 7.685 1.00 94.69 73 GLU A CA 1
ATOM 581 C C . GLU A 1 73 ? 4.210 -4.418 6.455 1.00 94.69 73 GLU A C 1
ATOM 583 O O . GLU A 1 73 ? 4.619 -3.551 5.687 1.00 94.69 73 GLU A O 1
ATOM 588 N N . GLN A 1 74 ? 4.474 -5.707 6.260 1.00 96.81 74 GLN A N 1
ATOM 589 C CA . GLN A 1 74 ? 5.130 -6.178 5.044 1.00 96.81 74 GLN A CA 1
ATOM 590 C C . GLN A 1 74 ? 4.054 -6.417 3.973 1.00 96.81 74 GLN A C 1
ATOM 592 O O . GLN A 1 74 ? 3.225 -7.309 4.167 1.00 96.81 74 GLN A O 1
ATOM 597 N N . PRO A 1 75 ? 4.045 -5.672 2.851 1.00 97.19 75 PRO A N 1
ATOM 598 C CA . PRO A 1 75 ? 3.085 -5.929 1.788 1.00 97.19 75 PRO A CA 1
ATOM 599 C C . PRO A 1 75 ? 3.353 -7.293 1.145 1.00 97.19 75 PRO A C 1
ATOM 601 O O . PRO A 1 75 ? 4.499 -7.754 1.061 1.00 97.19 75 PRO A O 1
ATOM 604 N N . HIS A 1 76 ? 2.286 -7.930 0.672 1.00 96.75 76 HIS A N 1
ATOM 605 C CA . HIS A 1 76 ? 2.379 -9.144 -0.128 1.00 96.75 76 HIS A CA 1
ATOM 606 C C . HIS A 1 76 ? 3.050 -8.843 -1.471 1.00 96.75 76 HIS A C 1
ATOM 608 O O . HIS A 1 76 ? 2.966 -7.728 -1.966 1.00 96.75 76 HIS A O 1
ATOM 614 N N . GLY A 1 77 ? 3.701 -9.835 -2.076 1.00 94.25 77 GLY A N 1
ATOM 615 C CA . GLY A 1 77 ? 4.405 -9.663 -3.348 1.00 94.25 77 GLY A CA 1
ATOM 616 C C . GLY A 1 77 ? 3.469 -9.558 -4.556 1.00 94.25 77 GLY A C 1
ATOM 617 O O . GLY A 1 77 ? 2.513 -8.793 -4.576 1.00 94.25 77 GLY A O 1
ATOM 618 N N . ASP A 1 78 ? 3.754 -10.351 -5.586 1.00 93.81 78 ASP A N 1
ATOM 619 C CA . ASP A 1 78 ? 3.000 -10.364 -6.840 1.00 93.81 78 ASP A CA 1
ATOM 620 C C . ASP A 1 78 ? 1.515 -10.719 -6.637 1.00 93.81 78 ASP A C 1
ATOM 622 O O . ASP A 1 78 ? 1.164 -11.883 -6.438 1.00 93.81 78 ASP A O 1
ATOM 626 N N . ILE A 1 79 ? 0.638 -9.718 -6.753 1.00 92.50 79 ILE A N 1
ATOM 627 C CA . ILE A 1 79 ? -0.811 -9.882 -6.594 1.00 92.50 79 ILE A CA 1
ATOM 628 C C . ILE A 1 79 ? -1.427 -10.864 -7.600 1.00 92.50 79 ILE A C 1
ATOM 630 O O . ILE A 1 79 ? -2.468 -11.450 -7.325 1.00 92.50 79 ILE A O 1
ATOM 634 N N . THR A 1 80 ? -0.773 -11.117 -8.742 1.00 90.75 80 THR A N 1
ATOM 635 C CA . THR A 1 80 ? -1.255 -12.097 -9.734 1.00 90.75 80 THR A CA 1
ATOM 636 C C . THR A 1 80 ? -1.147 -13.548 -9.251 1.00 90.75 80 THR A C 1
ATOM 638 O O . THR A 1 80 ? -1.738 -14.440 -9.863 1.00 90.75 80 THR A O 1
ATOM 641 N N . GLN A 1 81 ? -0.397 -13.783 -8.168 1.00 93.88 81 GLN A N 1
ATOM 642 C CA . GLN A 1 81 ? -0.191 -15.093 -7.542 1.00 93.88 81 GLN A CA 1
ATOM 643 C C . GLN A 1 81 ? -1.097 -15.330 -6.326 1.00 93.88 81 GLN A C 1
ATOM 645 O O . GLN A 1 81 ? -1.015 -16.388 -5.707 1.00 93.88 81 GLN A O 1
ATOM 650 N N . ILE A 1 82 ? -1.939 -14.359 -5.970 1.00 92.94 82 ILE A N 1
ATOM 651 C CA . ILE A 1 82 ? -2.826 -14.418 -4.808 1.00 92.94 82 ILE A CA 1
ATOM 652 C C . ILE A 1 82 ? -4.243 -14.683 -5.313 1.00 92.94 82 ILE A C 1
ATOM 654 O O . ILE A 1 82 ? -4.726 -13.998 -6.215 1.00 92.94 82 ILE A O 1
ATOM 658 N N . ASP A 1 83 ? -4.904 -15.705 -4.768 1.00 94.56 83 ASP A N 1
ATOM 659 C CA . ASP A 1 83 ? -6.300 -15.982 -5.098 1.00 94.56 83 ASP A CA 1
ATOM 660 C C . ASP A 1 83 ? -7.184 -14.899 -4.465 1.00 94.56 83 ASP A C 1
ATOM 662 O O . ASP A 1 83 ? -7.008 -14.535 -3.302 1.00 94.56 83 ASP A O 1
ATOM 666 N N . ALA A 1 84 ? -8.156 -14.384 -5.217 1.00 92.50 84 ALA A N 1
ATOM 667 C CA . ALA A 1 84 ? -9.049 -13.330 -4.745 1.00 92.50 84 ALA A CA 1
ATOM 668 C C . ALA A 1 84 ? -9.807 -13.731 -3.467 1.00 92.50 84 ALA A C 1
ATOM 670 O O . ALA A 1 84 ? -10.131 -12.870 -2.653 1.00 92.50 84 ALA A O 1
ATOM 671 N N . LYS A 1 85 ? -10.054 -15.033 -3.259 1.00 95.19 85 LYS A N 1
ATOM 672 C CA . LYS A 1 85 ? -10.700 -15.550 -2.039 1.00 95.19 85 LYS A CA 1
ATOM 673 C C . LYS A 1 85 ? -9.833 -15.428 -0.777 1.00 95.19 85 LYS A C 1
ATOM 675 O O . LYS A 1 85 ? -10.375 -15.475 0.323 1.00 95.19 85 LYS A O 1
ATOM 680 N N . ASP A 1 86 ? -8.515 -15.314 -0.941 1.00 95.31 86 ASP A N 1
ATOM 681 C CA . ASP A 1 86 ? -7.557 -15.208 0.163 1.00 95.31 86 ASP A CA 1
ATOM 682 C C . ASP A 1 86 ? -7.373 -13.742 0.605 1.00 95.31 86 ASP A C 1
ATOM 684 O O . ASP A 1 86 ? -6.766 -13.473 1.643 1.00 95.31 86 ASP A O 1
ATOM 688 N N . ILE A 1 87 ? -7.921 -12.783 -0.154 1.00 96.06 87 ILE A N 1
ATOM 689 C CA . ILE A 1 87 ? -7.940 -11.366 0.212 1.00 96.06 87 ILE A CA 1
ATOM 690 C C . ILE A 1 87 ? -9.044 -11.144 1.266 1.00 96.06 87 ILE A C 1
ATOM 692 O O . ILE A 1 87 ? -10.209 -11.458 1.005 1.00 96.06 87 ILE A O 1
ATOM 696 N N . PRO A 1 88 ? -8.723 -10.583 2.452 1.00 97.56 88 PRO A N 1
ATOM 697 C CA . PRO A 1 88 ? -9.707 -10.320 3.500 1.00 97.56 88 PRO A CA 1
ATOM 698 C C . PRO A 1 88 ? -10.877 -9.457 3.019 1.00 97.56 88 PRO A C 1
ATOM 700 O O . PRO A 1 88 ? -10.705 -8.571 2.182 1.00 97.56 88 PRO A O 1
ATOM 703 N N . THR A 1 89 ? -12.066 -9.663 3.593 1.00 97.25 89 THR A N 1
ATOM 704 C CA . THR A 1 89 ? -13.239 -8.820 3.316 1.00 97.25 89 THR A CA 1
ATOM 705 C C . THR A 1 89 ? -12.937 -7.351 3.602 1.00 97.25 89 THR A C 1
ATOM 707 O O . THR A 1 89 ? -12.424 -7.012 4.672 1.00 97.25 89 THR A O 1
ATOM 710 N N . HIS A 1 90 ? -13.286 -6.490 2.652 1.00 97.19 90 HIS A N 1
ATOM 711 C CA . HIS A 1 90 ? -12.970 -5.069 2.668 1.00 97.19 90 HIS A CA 1
ATOM 712 C C . HIS A 1 90 ? -14.090 -4.242 2.034 1.00 97.19 90 HIS A C 1
ATOM 714 O O . HIS A 1 90 ? -14.860 -4.742 1.215 1.00 97.19 90 HIS A O 1
ATOM 720 N N . ASP A 1 91 ? -14.146 -2.969 2.415 1.00 97.56 91 ASP A N 1
ATOM 721 C CA . ASP A 1 91 ? -15.104 -1.977 1.927 1.00 97.56 91 ASP A CA 1
ATOM 722 C C . ASP A 1 91 ? -14.493 -1.087 0.834 1.00 97.56 91 ASP A C 1
ATOM 724 O O . ASP A 1 91 ? -15.201 -0.566 -0.027 1.00 97.56 91 ASP A O 1
ATOM 728 N N . ILE A 1 92 ? -13.170 -0.883 0.883 1.00 97.44 92 ILE A N 1
ATOM 729 C CA . ILE A 1 92 ? -12.437 0.046 0.017 1.00 97.44 92 ILE A CA 1
ATOM 730 C C . ILE A 1 92 ? -11.243 -0.665 -0.623 1.00 97.44 92 ILE A C 1
ATOM 732 O O . ILE A 1 92 ? -10.470 -1.340 0.054 1.00 97.44 92 ILE A O 1
ATOM 736 N N . ILE A 1 93 ? -11.059 -0.448 -1.925 1.00 97.31 93 ILE A N 1
ATOM 737 C CA . ILE A 1 93 ? -9.856 -0.844 -2.662 1.00 97.31 93 ILE A CA 1
ATOM 738 C C . ILE A 1 93 ? -9.104 0.420 -3.060 1.00 97.31 93 ILE A C 1
ATOM 740 O O . ILE A 1 93 ? -9.635 1.263 -3.787 1.00 97.31 93 ILE A O 1
ATOM 744 N N . LEU A 1 94 ? -7.858 0.536 -2.613 1.00 96.25 94 LEU A N 1
ATOM 745 C CA . LEU A 1 94 ? -6.891 1.461 -3.189 1.00 96.25 94 LEU A CA 1
ATOM 746 C C . LEU A 1 94 ? -6.092 0.694 -4.242 1.00 96.25 94 LEU A C 1
ATOM 748 O O . LEU A 1 94 ? -5.605 -0.399 -3.970 1.00 96.25 94 LEU A O 1
ATOM 752 N N . ALA A 1 95 ? -5.993 1.238 -5.453 1.00 91.81 95 ALA A N 1
ATOM 753 C CA . ALA A 1 95 ? -5.280 0.591 -6.550 1.00 91.81 95 ALA A CA 1
ATOM 754 C C . ALA A 1 95 ? -4.495 1.620 -7.371 1.00 91.81 95 ALA A C 1
ATOM 756 O O . ALA A 1 95 ? -5.010 2.201 -8.329 1.00 91.81 95 ALA A O 1
ATOM 757 N N . GLY A 1 96 ? -3.233 1.836 -6.999 1.00 82.50 96 GLY A N 1
ATOM 758 C CA . GLY A 1 96 ? -2.295 2.700 -7.722 1.00 82.50 96 GLY A CA 1
ATOM 759 C C . GLY A 1 96 ? -1.663 2.001 -8.928 1.00 82.50 96 GLY A C 1
ATOM 760 O O . GLY A 1 96 ? -0.441 1.938 -9.025 1.00 82.50 96 GLY A O 1
ATOM 761 N N . PHE A 1 97 ? -2.470 1.411 -9.816 1.00 80.00 97 PHE A N 1
ATOM 762 C CA . PHE A 1 97 ? -1.952 0.543 -10.877 1.00 80.00 97 PHE A CA 1
ATOM 763 C C . PHE A 1 97 ? -0.979 1.281 -11.827 1.00 80.00 97 PHE A C 1
ATOM 765 O O . PHE A 1 97 ? -1.117 2.490 -12.053 1.00 80.00 97 PHE A O 1
ATOM 772 N N . PRO A 1 98 ? 0.010 0.581 -12.419 1.00 69.94 98 PRO A N 1
ATOM 773 C CA . PRO A 1 98 ? 1.033 1.222 -13.239 1.00 69.94 98 PRO A CA 1
ATOM 774 C C . PRO A 1 98 ? 0.433 1.981 -14.433 1.00 69.94 98 PRO A C 1
ATOM 776 O O . PRO A 1 98 ? -0.237 1.414 -15.290 1.00 69.94 98 PRO A O 1
ATOM 779 N N . CYS A 1 99 ? 0.719 3.279 -14.534 1.00 69.94 99 CYS A N 1
ATOM 780 C CA . CYS A 1 99 ? 0.195 4.140 -15.605 1.00 69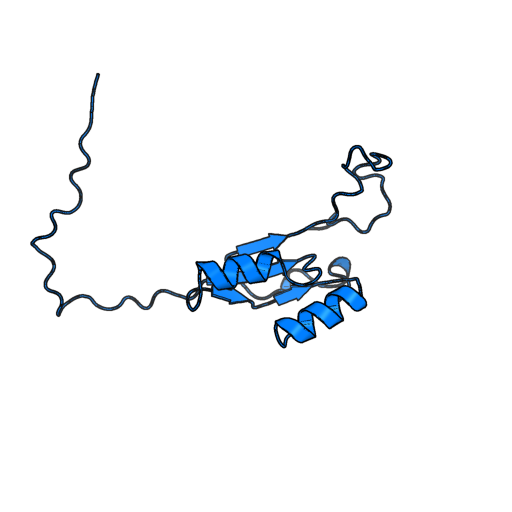.94 99 CYS A CA 1
ATOM 781 C C . CYS A 1 99 ? 1.053 4.104 -16.895 1.00 69.94 99 CYS A C 1
ATOM 783 O O . CYS A 1 99 ? 0.678 4.652 -17.930 1.00 69.94 99 CYS A O 1
ATOM 785 N N . GLN A 1 100 ? 2.218 3.447 -16.867 1.00 61.94 100 GLN A N 1
ATOM 786 C CA . GLN A 1 100 ? 3.213 3.441 -17.956 1.00 61.94 100 GLN A CA 1
ATOM 787 C C . GLN A 1 100 ? 2.651 2.974 -19.310 1.00 61.94 100 GLN A C 1
ATOM 789 O O . GLN A 1 100 ? 2.996 3.551 -20.341 1.00 61.94 100 GLN A O 1
ATOM 794 N N . ALA A 1 101 ? 1.738 2.000 -19.303 1.00 60.28 101 ALA A N 1
ATOM 795 C CA . ALA A 1 101 ? 1.090 1.487 -20.509 1.00 60.28 101 ALA A CA 1
ATOM 796 C C . ALA A 1 101 ? 0.166 2.513 -21.199 1.00 60.28 101 ALA A C 1
ATOM 798 O O . ALA A 1 101 ? -0.117 2.389 -22.393 1.00 60.28 101 ALA A O 1
ATOM 799 N N . PHE A 1 102 ? -0.280 3.539 -20.467 1.00 63.06 102 PHE A N 1
ATOM 800 C CA . PHE A 1 102 ? -1.268 4.528 -20.913 1.00 63.06 102 PHE A CA 1
ATOM 801 C C . PHE A 1 102 ? -0.708 5.956 -20.988 1.00 63.06 102 PHE A C 1
ATOM 803 O O . PHE A 1 102 ? -1.309 6.825 -21.621 1.00 63.06 102 PHE A O 1
ATOM 810 N N . SER A 1 103 ? 0.447 6.208 -20.368 1.00 61.00 103 SER A N 1
ATOM 811 C CA . SER A 1 103 ? 1.085 7.523 -20.338 1.00 61.00 103 SER A CA 1
ATOM 812 C C . SER A 1 103 ? 1.556 7.975 -21.722 1.00 61.00 103 SER A C 1
ATOM 814 O O . SER A 1 103 ? 2.100 7.195 -22.503 1.00 61.00 103 SER A O 1
ATOM 816 N N . VAL A 1 104 ? 1.424 9.279 -21.992 1.00 62.53 104 VAL A N 1
ATOM 817 C CA . VAL A 1 104 ? 1.964 9.946 -23.193 1.00 62.53 104 VAL A CA 1
ATOM 818 C C . VAL A 1 104 ? 3.491 9.830 -23.263 1.00 62.53 104 VAL A C 1
ATOM 820 O O . VAL A 1 104 ? 4.050 9.797 -24.353 1.00 62.53 104 VAL A O 1
ATOM 823 N N . ALA A 1 105 ? 4.154 9.728 -22.107 1.00 62.97 105 ALA A N 1
ATOM 824 C CA . ALA A 1 105 ? 5.598 9.520 -22.010 1.00 62.97 105 ALA A CA 1
ATOM 825 C C . ALA A 1 105 ? 6.023 8.046 -22.203 1.00 62.97 105 ALA A C 1
ATOM 827 O O . ALA A 1 105 ? 7.218 7.758 -22.207 1.00 62.97 105 ALA A O 1
ATOM 828 N N . GLY A 1 106 ? 5.070 7.113 -22.324 1.00 58.53 106 GLY A N 1
ATOM 829 C CA . GLY A 1 106 ? 5.312 5.684 -22.539 1.00 58.53 106 GLY A CA 1
ATOM 830 C C . GLY A 1 106 ? 5.092 5.245 -23.989 1.00 58.53 106 GLY A C 1
ATOM 831 O O . GLY A 1 106 ? 4.751 6.037 -24.864 1.00 58.53 106 GLY A O 1
ATOM 832 N N . LEU A 1 107 ? 5.243 3.942 -24.249 1.00 64.12 107 LEU A N 1
ATOM 833 C CA . LEU A 1 107 ? 5.046 3.356 -25.585 1.00 64.12 107 LEU A CA 1
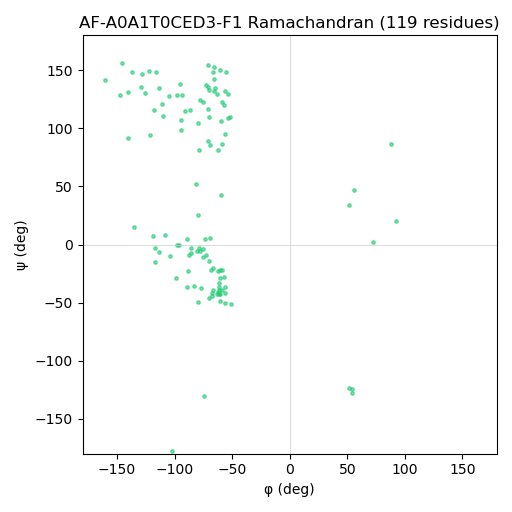ATOM 834 C C . LEU A 1 107 ? 3.564 3.223 -25.986 1.00 64.12 107 LEU A C 1
ATOM 836 O O . LEU A 1 107 ? 3.281 2.808 -27.106 1.00 64.12 107 LEU A O 1
ATOM 840 N N . ARG A 1 108 ? 2.630 3.558 -25.079 1.00 61.78 108 ARG A N 1
ATOM 841 C CA . ARG A 1 108 ? 1.168 3.515 -25.278 1.00 61.78 108 ARG A CA 1
ATOM 842 C C . ARG A 1 108 ? 0.658 2.174 -25.810 1.00 61.78 108 ARG A C 1
ATOM 844 O O . ARG A 1 108 ? -0.308 2.126 -26.566 1.00 61.78 108 ARG A O 1
ATOM 851 N N . LYS A 1 109 ? 1.305 1.083 -25.399 1.00 61.78 109 LYS A N 1
ATOM 852 C CA . LYS A 1 109 ? 0.914 -0.278 -25.778 1.00 61.78 109 LYS A CA 1
ATOM 853 C C . LYS A 1 109 ? -0.364 -0.741 -25.073 1.00 61.78 109 LYS A C 1
ATOM 855 O O . LYS A 1 109 ? -0.921 -1.766 -25.445 1.00 61.78 109 LYS A O 1
ATOM 860 N N . GLY A 1 110 ? -0.860 0.015 -24.088 1.00 64.69 110 GLY A N 1
ATOM 861 C CA . GLY A 1 110 ? -2.103 -0.296 -23.390 1.00 64.69 110 GLY A CA 1
ATOM 862 C C . GLY A 1 110 ? -2.076 -1.716 -22.827 1.00 64.69 110 GLY A C 1
ATOM 863 O O . GLY A 1 110 ? -1.154 -2.092 -22.112 1.00 64.69 110 GLY A O 1
ATOM 864 N N . PHE A 1 111 ? -3.067 -2.526 -23.185 1.00 64.94 111 PHE A N 1
ATOM 865 C CA . PHE A 1 111 ? -3.169 -3.912 -22.720 1.00 64.94 111 PHE A CA 1
ATOM 866 C C . PHE A 1 111 ? -2.197 -4.889 -23.404 1.00 64.94 111 PHE A C 1
ATOM 868 O O . PHE A 1 111 ? -2.064 -6.017 -22.942 1.00 64.94 111 PHE A O 1
ATOM 875 N N . GLU A 1 112 ? -1.513 -4.480 -24.473 1.00 62.25 112 GLU A N 1
ATOM 876 C CA . GLU A 1 112 ? -0.465 -5.281 -25.122 1.00 62.25 112 GLU A CA 1
ATOM 877 C C . GLU A 1 112 ? 0.909 -5.083 -24.460 1.00 62.25 112 GLU A C 1
ATOM 879 O O . GLU A 1 112 ? 1.896 -5.707 -24.854 1.00 62.25 112 GLU A O 1
ATOM 884 N N . ASP A 1 113 ? 0.997 -4.194 -23.465 1.00 57.56 113 ASP A N 1
ATOM 885 C CA . ASP A 1 113 ? 2.214 -4.008 -22.689 1.00 57.56 113 ASP A CA 1
ATOM 886 C C . ASP A 1 113 ? 2.440 -5.193 -21.736 1.00 57.56 113 ASP A C 1
ATOM 888 O O . ASP A 1 113 ? 1.522 -5.667 -21.070 1.00 57.56 113 ASP A O 1
ATOM 892 N N . THR A 1 114 ? 3.684 -5.665 -21.652 1.00 62.22 114 THR A N 1
ATOM 893 C CA . THR A 1 114 ? 4.088 -6.796 -20.800 1.00 62.22 114 THR A CA 1
ATOM 894 C C . THR A 1 114 ? 4.265 -6.411 -19.336 1.00 62.22 114 THR A C 1
ATOM 896 O O . THR A 1 114 ? 4.600 -7.265 -18.512 1.00 62.22 114 THR A O 1
ATOM 899 N N . ILE A 1 115 ? 4.104 -5.126 -18.996 1.00 61.09 115 ILE A N 1
ATOM 900 C CA . ILE A 1 115 ? 4.009 -4.710 -17.596 1.00 61.09 115 ILE A CA 1
ATOM 901 C C . ILE A 1 115 ? 2.900 -5.551 -16.973 1.00 61.09 115 ILE A C 1
ATOM 903 O O . ILE A 1 115 ? 1.823 -5.651 -17.555 1.00 61.09 115 ILE A O 1
ATOM 907 N N . LYS A 1 116 ? 3.178 -6.179 -15.823 1.00 57.44 116 LYS A N 1
ATOM 908 C CA . LYS A 1 116 ? 2.204 -6.985 -15.078 1.00 57.44 116 LYS A CA 1
ATOM 909 C C . LYS A 1 116 ? 1.048 -6.094 -14.636 1.00 57.44 116 LYS A C 1
ATOM 911 O O . LYS A 1 116 ? 1.017 -5.567 -13.529 1.00 57.44 116 LYS A O 1
ATOM 916 N N . MET A 1 117 ? 0.132 -5.878 -15.563 1.00 55.44 117 MET A N 1
ATOM 917 C CA . MET A 1 117 ? -1.115 -5.191 -15.355 1.00 55.44 117 MET A CA 1
ATOM 918 C C . MET A 1 117 ? -2.010 -6.095 -14.524 1.00 55.44 117 MET A C 1
ATOM 920 O O . MET A 1 117 ? -1.931 -7.323 -14.577 1.00 55.44 117 MET A O 1
ATOM 924 N N . ALA A 1 118 ? -2.918 -5.448 -13.814 1.00 50.16 118 ALA A N 1
ATOM 925 C CA . ALA A 1 118 ? -4.109 -6.004 -13.202 1.00 50.16 118 ALA A CA 1
ATOM 926 C C . ALA A 1 118 ? -5.070 -6.659 -14.228 1.00 50.16 118 ALA A C 1
ATOM 928 O O . ALA A 1 118 ? -6.273 -6.467 -14.151 1.00 50.16 118 ALA A O 1
ATOM 929 N N . GLN A 1 119 ? -4.586 -7.430 -15.207 1.00 43.00 119 GLN A N 1
ATOM 930 C CA . GLN A 1 119 ? -5.399 -8.081 -16.249 1.00 43.00 119 GLN A CA 1
ATOM 931 C C . GLN A 1 119 ? -6.296 -9.213 -15.714 1.00 43.00 119 GLN A C 1
ATOM 933 O O . GLN A 1 119 ? -6.919 -9.924 -16.498 1.00 43.00 119 GLN A O 1
ATOM 938 N N . LYS A 1 120 ? -6.351 -9.411 -14.392 1.00 41.75 120 LYS A N 1
ATOM 939 C CA . LYS A 1 120 ? -7.039 -10.533 -13.750 1.00 41.75 120 LYS A CA 1
ATOM 940 C C . LYS A 1 120 ? -7.894 -10.147 -12.533 1.00 41.75 120 LYS A C 1
ATOM 942 O O . LYS A 1 120 ? -8.248 -11.041 -11.771 1.00 41.75 120 LYS A O 1
ATOM 947 N N . PHE A 1 121 ? -8.202 -8.863 -12.346 1.00 44.44 121 PHE A N 1
ATOM 948 C CA . PHE A 1 121 ? -9.190 -8.431 -11.348 1.00 44.44 121 PHE A CA 1
ATOM 949 C C . PHE A 1 121 ? -10.537 -8.185 -12.013 1.00 44.44 121 PHE A C 1
ATOM 951 O O . PHE A 1 121 ? -10.536 -7.570 -13.104 1.00 44.44 121 PHE A O 1
#